Protein AF-A0A1Y3E8B6-F1 (afdb_monomer)

Mean predicted aligned error: 5.03 Å

pLDDT: mean 88.91, std 12.08, range [38.81, 96.25]

InterPro domains:
  IPR057634 ZNF598/HEL2, PAH domain [PF23202] (27-91)

Foldseek 3Di:
DQDDQFFQDDDPCLVVLVVVLVVVVPVQDDPVLVVVLVVLVVCVVVVVDALLVSLVVVCVSNPPPSCLVRVLSVLLSPRGLVSSVRNVVNVVVVCVVVVHDPCVSCVQWDQQPRRRRIHGPVCNVVSVVVNVPPDDPD

Organism: NCBI:txid6335

Solvent-accessible surface area (backbone atoms only — not comparable to full-atom values): 8117 Å² total; per-residue (Å²): 128,87,83,57,90,58,62,63,83,78,58,94,59,46,65,58,53,52,51,51,53,49,52,55,51,59,75,73,42,54,74,69,55,46,54,51,50,53,52,52,51,49,36,41,76,72,63,77,42,56,53,62,59,52,52,51,51,48,38,64,74,54,31,66,72,55,29,70,72,44,46,63,58,52,42,36,68,46,85,38,28,71,57,29,51,47,41,50,51,46,50,54,52,49,36,58,74,72,70,49,62,62,71,72,76,43,67,60,45,40,69,39,90,86,56,51,35,45,32,40,43,93,48,40,68,63,57,55,45,64,74,63,71,78,85,86,86,129

Sequence (138 aa):
KKWKSGEFLKLSQYEEQSANLRGRLVASMSDNELASFENLLNNFQEGKMIAGDFFSEMMHQLGEGLFLSVFPEMISLMPNVDMQRKLLRCYITHCVNCGEDLQVRFQSVDLCHICSQVVMSVNYMQHVRLHCEEEEEL

Structure (mmCIF, N/CA/C/O backbone):
data_AF-A0A1Y3E8B6-F1
#
_entry.id   AF-A0A1Y3E8B6-F1
#
loop_
_atom_site.group_PDB
_atom_site.id
_atom_site.type_symbol
_atom_site.label_atom_id
_atom_site.label_alt_id
_atom_site.label_comp_id
_atom_site.label_asym_id
_atom_site.label_entity_id
_atom_site.label_seq_id
_atom_site.pdbx_PDB_ins_code
_atom_site.Cartn_x
_atom_site.Cartn_y
_atom_site.Cartn_z
_atom_site.occupancy
_atom_site.B_iso_or_equiv
_atom_site.auth_seq_id
_atom_site.auth_comp_id
_atom_site.auth_asym_id
_atom_site.auth_atom_id
_atom_site.pdbx_PDB_model_num
ATOM 1 N N . LYS A 1 1 ? 26.382 -6.069 2.670 1.00 45.91 1 LYS A N 1
ATOM 2 C CA . LYS A 1 1 ? 25.513 -7.066 3.359 1.00 45.91 1 LYS A CA 1
ATOM 3 C C . LYS A 1 1 ? 24.566 -7.600 2.295 1.00 45.91 1 LYS A C 1
ATOM 5 O O . LYS A 1 1 ? 23.722 -6.819 1.895 1.00 45.91 1 LYS A O 1
ATOM 10 N N . LYS A 1 2 ? 24.701 -8.868 1.875 1.00 51.62 2 LYS A N 1
ATOM 11 C CA . LYS A 1 2 ? 23.823 -9.489 0.865 1.00 51.62 2 LYS A CA 1
ATOM 12 C C . LYS A 1 2 ? 22.357 -9.237 1.206 1.00 51.62 2 LYS A C 1
ATOM 14 O O . LYS A 1 2 ? 21.912 -9.700 2.261 1.00 51.62 2 LYS A O 1
ATOM 19 N N . TRP A 1 3 ? 21.639 -8.511 0.351 1.00 52.47 3 TRP A N 1
ATOM 20 C CA . TRP A 1 3 ? 20.191 -8.360 0.482 1.00 52.47 3 TRP A CA 1
ATOM 21 C C . TRP A 1 3 ? 19.547 -9.753 0.428 1.00 52.47 3 TRP A C 1
ATOM 23 O O . TRP A 1 3 ? 19.849 -10.560 -0.458 1.00 52.47 3 TRP A O 1
ATOM 33 N N . LYS A 1 4 ? 18.713 -10.086 1.419 1.00 57.41 4 LYS A N 1
ATOM 34 C CA . LYS A 1 4 ? 18.028 -11.381 1.453 1.00 57.41 4 LYS A CA 1
ATOM 35 C C . LYS A 1 4 ? 16.677 -11.260 0.769 1.00 57.41 4 LYS A C 1
ATOM 37 O O . LYS A 1 4 ? 15.878 -10.393 1.108 1.00 57.41 4 LYS A O 1
ATOM 42 N N . SER A 1 5 ? 16.400 -12.203 -0.129 1.00 60.41 5 SER A N 1
ATOM 43 C CA . SER A 1 5 ? 15.085 -12.382 -0.748 1.00 60.41 5 SER A CA 1
ATOM 44 C C . SER A 1 5 ? 13.959 -12.297 0.288 1.00 60.41 5 SER A C 1
ATOM 46 O O . SER A 1 5 ? 13.861 -13.162 1.154 1.00 60.41 5 SER A O 1
ATOM 48 N N . GLY A 1 6 ? 13.113 -11.267 0.181 1.00 64.31 6 GLY A N 1
ATOM 49 C CA . GLY A 1 6 ? 11.956 -11.035 1.055 1.00 64.31 6 GLY A CA 1
ATOM 50 C C . GLY A 1 6 ? 12.137 -9.941 2.115 1.00 64.31 6 GLY A C 1
ATOM 51 O O . GLY A 1 6 ? 11.153 -9.561 2.749 1.00 64.31 6 GLY A O 1
ATOM 52 N N . GLU A 1 7 ? 13.343 -9.393 2.297 1.00 84.50 7 GLU A N 1
ATOM 53 C CA . GLU A 1 7 ? 13.553 -8.228 3.166 1.00 84.50 7 GLU A CA 1
ATOM 54 C C . GLU A 1 7 ? 13.041 -6.948 2.494 1.00 84.50 7 GLU A C 1
ATOM 56 O O . GLU A 1 7 ? 13.323 -6.680 1.325 1.00 84.50 7 GLU A O 1
ATOM 61 N N . PHE A 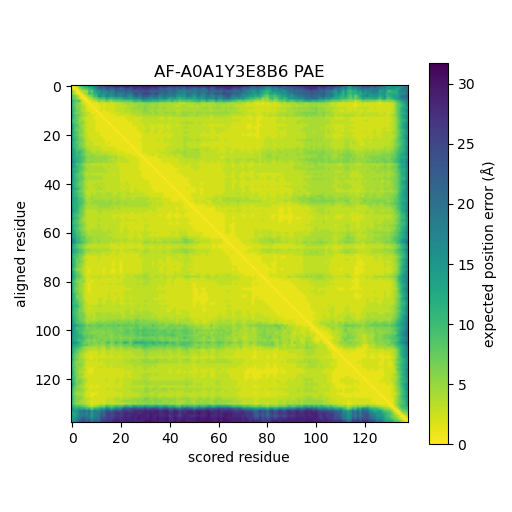1 8 ? 12.297 -6.132 3.243 1.00 91.00 8 PHE A N 1
ATOM 62 C CA . PHE A 1 8 ? 11.829 -4.838 2.757 1.00 91.00 8 PHE A CA 1
ATOM 63 C C . PHE A 1 8 ? 13.022 -3.912 2.482 1.00 91.00 8 PHE A C 1
ATOM 65 O O . PHE A 1 8 ? 13.766 -3.540 3.394 1.00 91.00 8 PHE A O 1
ATOM 72 N N . LEU A 1 9 ? 13.202 -3.537 1.217 1.00 92.50 9 LEU A N 1
ATOM 73 C CA . LEU A 1 9 ? 14.232 -2.613 0.771 1.00 92.50 9 LEU A CA 1
ATOM 74 C C . LEU A 1 9 ? 13.711 -1.183 0.919 1.00 92.50 9 LEU A C 1
ATOM 76 O O . LEU A 1 9 ? 12.825 -0.724 0.190 1.00 92.50 9 LEU A O 1
ATOM 80 N N . LYS A 1 10 ? 14.285 -0.487 1.898 1.00 92.31 10 LYS A N 1
ATOM 81 C CA . LYS A 1 10 ? 13.936 0.879 2.280 1.00 92.31 10 LYS A CA 1
ATOM 82 C C . LYS A 1 10 ? 14.731 1.899 1.461 1.00 92.31 10 LYS A C 1
ATOM 84 O O . LYS A 1 10 ? 15.957 1.906 1.510 1.00 92.31 10 LYS A O 1
ATOM 89 N N . LEU A 1 11 ? 14.028 2.776 0.742 1.00 92.06 11 LEU A N 1
ATOM 90 C CA . LEU A 1 11 ? 14.631 3.885 -0.010 1.00 92.06 11 LEU A CA 1
ATOM 91 C C . LEU A 1 11 ? 15.002 5.055 0.909 1.00 92.06 11 LEU A C 1
ATOM 93 O O . LEU A 1 11 ? 14.442 5.198 1.997 1.00 92.06 11 LEU A O 1
ATOM 97 N N . SER A 1 12 ? 15.889 5.937 0.443 1.00 91.88 12 SER A N 1
ATOM 98 C CA . SER A 1 12 ? 16.321 7.131 1.187 1.00 91.88 12 SER A CA 1
ATOM 99 C C . SER A 1 12 ? 15.160 8.046 1.592 1.00 91.88 12 SER A C 1
ATOM 101 O O . SER A 1 12 ? 15.157 8.577 2.696 1.00 91.88 12 SER A O 1
ATOM 103 N N . GLN A 1 13 ? 14.146 8.184 0.734 1.00 92.25 13 GLN A N 1
ATOM 104 C CA . GLN A 1 13 ? 12.964 9.022 0.967 1.00 92.25 13 GLN A CA 1
ATOM 105 C C . GLN A 1 13 ? 11.862 8.351 1.805 1.00 92.25 13 GLN A C 1
ATOM 107 O O . GLN A 1 13 ? 10.814 8.951 2.022 1.00 92.25 13 GLN A O 1
ATOM 112 N N . TYR A 1 14 ? 12.059 7.114 2.278 1.00 94.25 14 TYR A N 1
ATOM 113 C CA . TYR A 1 14 ? 11.009 6.352 2.966 1.00 94.25 14 TYR A CA 1
ATOM 114 C C . TYR A 1 14 ? 10.398 7.098 4.160 1.00 94.25 14 TYR A C 1
ATOM 116 O O . TYR A 1 14 ? 9.181 7.091 4.329 1.00 94.25 14 TYR A O 1
ATOM 124 N N . GLU A 1 15 ? 11.233 7.727 4.994 1.00 95.50 15 GLU A N 1
ATOM 125 C CA . GLU A 1 15 ? 10.759 8.418 6.202 1.00 95.50 15 GLU A CA 1
ATOM 126 C C . GLU A 1 15 ? 9.913 9.641 5.853 1.00 95.50 15 GLU A C 1
ATOM 128 O O . GLU A 1 15 ? 8.855 9.858 6.437 1.00 95.50 15 GLU A O 1
ATOM 133 N N . GLU A 1 16 ? 10.342 10.404 4.848 1.00 96.00 16 GLU A N 1
ATOM 134 C CA . GLU A 1 16 ? 9.606 11.563 4.352 1.00 96.00 16 GLU A CA 1
ATOM 135 C C . GLU A 1 16 ? 8.258 11.148 3.749 1.00 96.00 16 GLU A C 1
ATOM 137 O O . GLU A 1 16 ? 7.224 11.721 4.089 1.00 96.00 16 GLU A O 1
ATOM 142 N N . GLN A 1 17 ? 8.237 10.107 2.909 1.00 94.75 17 GLN A N 1
ATOM 143 C CA . GLN A 1 17 ? 7.003 9.585 2.313 1.00 94.75 17 GLN A CA 1
ATOM 144 C C . GLN A 1 17 ? 6.040 9.051 3.382 1.00 94.75 17 GLN A C 1
ATOM 146 O O . GLN A 1 17 ? 4.850 9.364 3.363 1.00 94.75 17 GLN A O 1
ATOM 151 N N . SER A 1 18 ? 6.561 8.329 4.375 1.00 94.81 18 SER A N 1
ATOM 152 C CA . SER A 1 18 ? 5.768 7.829 5.504 1.00 94.81 18 SER A CA 1
ATOM 153 C C . SER A 1 18 ? 5.169 8.968 6.332 1.00 94.81 18 SER A C 1
ATOM 155 O O . SER A 1 18 ? 3.985 8.927 6.677 1.00 94.81 18 SER A O 1
ATOM 157 N N . ALA A 1 19 ? 5.949 10.015 6.611 1.00 95.69 19 ALA A N 1
ATOM 158 C CA . ALA A 1 19 ? 5.476 11.195 7.329 1.00 95.69 19 ALA A CA 1
ATOM 159 C C . ALA A 1 19 ? 4.406 11.964 6.536 1.00 95.69 19 ALA A C 1
ATOM 161 O O . ALA A 1 19 ? 3.387 12.359 7.107 1.00 95.69 19 ALA A O 1
ATOM 162 N N . ASN A 1 20 ? 4.591 12.123 5.223 1.00 95.75 20 ASN A N 1
ATOM 163 C CA . ASN A 1 20 ? 3.634 12.794 4.343 1.00 95.75 20 ASN A CA 1
ATOM 164 C C . ASN A 1 20 ? 2.310 12.026 4.247 1.00 95.75 20 ASN A C 1
ATOM 166 O O . ASN A 1 20 ? 1.238 12.624 4.379 1.00 95.75 20 ASN A O 1
ATOM 170 N N . LEU A 1 21 ? 2.368 10.701 4.077 1.00 94.56 21 LEU A N 1
ATOM 171 C CA . LEU A 1 21 ? 1.186 9.842 4.095 1.00 94.56 21 LEU A CA 1
ATOM 172 C C . LEU A 1 21 ? 0.434 9.978 5.423 1.00 94.56 21 LEU A C 1
ATOM 174 O O . LEU A 1 21 ? -0.775 10.221 5.415 1.00 94.56 21 LEU A O 1
ATOM 178 N N . ARG A 1 22 ? 1.147 9.899 6.555 1.00 93.81 22 ARG A N 1
ATOM 179 C CA . ARG A 1 22 ? 0.557 10.098 7.885 1.00 93.81 22 ARG A CA 1
ATOM 180 C C . ARG A 1 22 ? -0.094 11.474 8.011 1.00 93.81 22 ARG A C 1
ATOM 182 O O . ARG A 1 22 ? -1.208 11.565 8.513 1.00 93.81 22 ARG A O 1
ATOM 189 N N . GLY A 1 23 ? 0.557 12.528 7.519 1.00 94.69 23 GLY A N 1
ATOM 190 C CA . GLY A 1 23 ? 0.010 13.885 7.514 1.00 94.69 23 GLY A CA 1
ATOM 191 C C . GLY A 1 23 ? -1.321 13.987 6.764 1.00 94.69 23 GLY A C 1
ATOM 192 O O . GLY A 1 23 ? -2.262 14.591 7.275 1.00 94.69 23 GLY A O 1
ATOM 193 N N . ARG A 1 24 ? -1.442 13.344 5.594 1.00 93.94 24 ARG A N 1
ATOM 194 C CA . ARG A 1 24 ? -2.704 13.317 4.831 1.00 93.94 24 ARG A CA 1
ATOM 195 C C . ARG A 1 24 ? -3.802 12.513 5.526 1.00 93.94 24 ARG A C 1
ATOM 197 O O . ARG A 1 24 ? -4.952 12.940 5.492 1.00 93.94 24 ARG A O 1
ATOM 204 N N . LEU A 1 25 ? -3.461 11.392 6.166 1.00 93.06 25 LEU A N 1
ATOM 205 C CA . LEU A 1 25 ? -4.422 10.598 6.942 1.00 93.06 25 LEU A CA 1
ATOM 206 C C . LEU A 1 25 ? -4.952 11.393 8.142 1.00 93.06 25 LEU A C 1
ATOM 208 O O . LEU A 1 25 ? -6.161 11.519 8.298 1.00 93.06 25 LEU A O 1
ATOM 212 N N . VAL A 1 26 ? -4.062 12.022 8.918 1.00 94.19 26 VAL A N 1
ATOM 213 C CA . VAL A 1 26 ? -4.428 12.889 10.055 1.00 94.19 26 VAL A CA 1
ATOM 214 C C . VAL A 1 26 ? -5.305 14.063 9.610 1.00 94.19 26 VAL A C 1
ATOM 216 O O . VAL A 1 26 ? -6.249 14.419 10.300 1.00 94.19 26 VAL A O 1
ATOM 219 N N . ALA A 1 27 ? -5.025 14.663 8.451 1.00 93.94 27 ALA A N 1
ATOM 220 C CA . ALA A 1 27 ? -5.832 15.766 7.930 1.00 93.94 27 ALA A CA 1
ATOM 221 C C . ALA A 1 27 ? -7.231 15.336 7.443 1.00 93.94 27 ALA A C 1
ATOM 223 O O . ALA A 1 27 ? -8.100 16.191 7.285 1.00 93.94 27 ALA A O 1
ATOM 224 N N . SER A 1 28 ? -7.438 14.042 7.178 1.00 92.69 28 SER A N 1
ATOM 225 C CA . SER A 1 28 ? -8.666 13.514 6.564 1.00 92.69 28 SER A CA 1
ATOM 226 C C . SER A 1 28 ? -9.564 12.750 7.540 1.00 92.69 28 SER A C 1
ATOM 228 O O . SER A 1 28 ? -10.680 12.399 7.170 1.00 92.69 28 SER A O 1
ATOM 230 N N . MET A 1 29 ? -9.089 12.470 8.756 1.00 92.38 29 MET A N 1
ATOM 231 C CA . MET A 1 29 ? -9.755 11.610 9.738 1.00 92.38 29 MET A CA 1
ATOM 232 C C . MET A 1 29 ? -9.833 12.313 11.095 1.00 92.38 29 MET A C 1
ATOM 234 O O . MET A 1 29 ? -8.932 13.062 11.469 1.00 92.38 29 MET A O 1
ATOM 238 N N . SER A 1 30 ? -10.889 12.052 11.861 1.00 93.69 30 SER A N 1
ATOM 239 C CA . SER A 1 30 ? -10.957 12.433 13.277 1.00 93.69 30 SER A CA 1
ATOM 240 C C . SER A 1 30 ? -9.998 11.597 14.133 1.00 93.69 30 SER A C 1
ATOM 242 O O . SER A 1 30 ? -9.608 10.495 13.748 1.00 93.69 30 SER A O 1
ATOM 244 N N . ASP A 1 31 ? -9.676 12.068 15.341 1.00 93.25 31 ASP A N 1
ATOM 245 C CA . ASP A 1 31 ? -8.794 11.343 16.272 1.00 93.25 31 ASP A CA 1
ATOM 246 C C . ASP A 1 31 ? -9.293 9.918 16.579 1.00 93.25 31 ASP A C 1
ATOM 248 O O . ASP A 1 31 ? -8.501 8.980 16.672 1.00 93.25 31 ASP A O 1
ATOM 252 N N . ASN A 1 32 ? -10.615 9.733 16.689 1.00 94.19 32 ASN A N 1
ATOM 253 C CA . ASN A 1 32 ? -11.221 8.421 16.933 1.00 94.19 32 ASN A CA 1
ATOM 254 C C . ASN A 1 32 ? -11.073 7.487 15.725 1.00 94.19 32 ASN A C 1
ATOM 256 O O . ASN A 1 32 ? -10.767 6.305 15.887 1.00 94.19 32 ASN A O 1
ATOM 260 N N . GLU A 1 33 ? -11.282 8.009 14.514 1.00 93.25 33 GLU A N 1
ATOM 261 C CA . GLU A 1 33 ? -11.085 7.244 13.282 1.00 93.25 33 GLU A CA 1
ATOM 262 C C . GLU A 1 33 ? -9.608 6.890 13.107 1.00 93.25 33 GLU A C 1
ATOM 264 O O . GLU A 1 33 ? -9.289 5.750 12.785 1.00 93.25 33 GLU A O 1
ATOM 269 N N . LEU A 1 34 ? -8.694 7.820 13.383 1.00 93.12 34 LEU A N 1
ATOM 270 C CA . LEU A 1 34 ? -7.261 7.563 13.300 1.00 93.12 34 LEU A CA 1
ATOM 271 C C . LEU A 1 34 ? -6.827 6.468 14.284 1.00 93.12 34 LEU A C 1
ATOM 273 O O . LEU A 1 34 ? -6.163 5.518 13.877 1.00 93.12 34 LEU A O 1
ATOM 277 N N . ALA A 1 35 ? -7.259 6.539 15.546 1.00 94.19 35 ALA A N 1
ATOM 278 C CA . ALA A 1 35 ? -6.958 5.511 16.543 1.00 94.19 35 ALA A CA 1
ATOM 279 C C . ALA A 1 35 ? -7.517 4.133 16.143 1.00 94.19 35 ALA A C 1
ATOM 281 O O . ALA A 1 35 ? -6.861 3.104 16.318 1.00 94.19 35 ALA A O 1
ATOM 282 N N . SER A 1 36 ? -8.723 4.099 15.569 1.00 94.38 36 SER A N 1
ATOM 283 C CA . SER A 1 36 ? -9.307 2.868 15.030 1.00 94.38 36 SER A CA 1
ATOM 284 C C . SER A 1 36 ? -8.488 2.318 13.854 1.00 94.38 36 SER A C 1
ATOM 286 O O . SER A 1 36 ? -8.232 1.117 13.793 1.00 94.38 36 SER A O 1
ATOM 288 N N . PHE A 1 37 ? -8.006 3.189 12.962 1.00 93.00 37 PHE A N 1
ATOM 289 C CA . PHE A 1 37 ? -7.175 2.798 11.820 1.00 93.00 37 PHE A CA 1
ATOM 290 C C . PHE A 1 37 ? -5.804 2.265 12.258 1.00 93.00 37 PHE A C 1
ATOM 292 O O . PHE A 1 37 ? -5.341 1.245 11.749 1.00 93.00 37 PHE A O 1
ATOM 299 N N . GLU A 1 38 ? -5.169 2.901 13.243 1.00 92.50 38 GLU A N 1
ATOM 300 C CA . GLU A 1 38 ? -3.911 2.422 13.825 1.00 92.50 38 GLU A CA 1
ATOM 301 C C . GLU A 1 38 ? -4.088 1.037 14.468 1.00 92.50 38 GLU A C 1
ATOM 303 O O . GLU A 1 38 ? -3.275 0.141 14.242 1.00 92.50 38 GLU A O 1
ATOM 308 N N . ASN A 1 39 ? -5.187 0.811 15.196 1.00 94.81 39 ASN A N 1
ATOM 309 C CA . ASN A 1 39 ? -5.513 -0.508 15.747 1.00 94.81 39 ASN A CA 1
ATOM 310 C C . ASN A 1 39 ? -5.735 -1.563 14.655 1.00 94.81 39 ASN A C 1
ATOM 312 O O . ASN A 1 39 ? -5.260 -2.694 14.781 1.00 94.81 39 ASN A O 1
ATOM 316 N N . LEU A 1 40 ? -6.432 -1.197 13.578 1.00 94.56 40 LEU A N 1
ATOM 317 C CA . LEU A 1 40 ? -6.656 -2.059 12.422 1.00 94.56 40 LEU A CA 1
ATOM 318 C C . LEU A 1 40 ? -5.325 -2.467 11.766 1.00 94.56 40 LEU A C 1
ATOM 320 O O . LEU A 1 40 ? -5.085 -3.654 11.528 1.00 94.56 40 LEU A O 1
ATOM 324 N N . LEU A 1 41 ? -4.438 -1.495 11.532 1.00 92.38 41 LEU A N 1
ATOM 325 C CA . LEU A 1 41 ? -3.106 -1.719 10.972 1.00 92.38 41 LEU A CA 1
ATOM 326 C C . LEU A 1 41 ? -2.253 -2.610 11.878 1.00 92.38 41 LEU A C 1
ATOM 328 O O . LEU A 1 41 ? -1.648 -3.564 11.387 1.00 92.38 41 LEU A O 1
ATOM 332 N N . ASN A 1 42 ? -2.254 -2.355 13.188 1.00 93.19 42 ASN A N 1
ATOM 333 C CA . ASN A 1 42 ? -1.515 -3.158 14.161 1.00 93.19 42 ASN A CA 1
ATOM 334 C C . ASN A 1 42 ? -2.004 -4.612 14.175 1.00 93.19 42 ASN A C 1
ATOM 336 O O . ASN A 1 42 ? -1.195 -5.531 14.085 1.00 93.19 42 ASN A O 1
ATOM 340 N N . ASN A 1 43 ? -3.321 -4.845 14.190 1.00 94.88 43 ASN A N 1
ATOM 341 C CA . ASN A 1 43 ? -3.880 -6.200 14.141 1.00 94.88 43 ASN A CA 1
ATOM 342 C C . ASN A 1 43 ? -3.459 -6.956 12.872 1.00 94.88 43 ASN A C 1
ATOM 344 O O . ASN A 1 43 ? -3.164 -8.153 12.928 1.00 94.88 43 ASN A O 1
ATOM 348 N N . PHE A 1 44 ? -3.406 -6.271 11.729 1.00 94.12 44 PHE A N 1
ATOM 349 C CA . PHE A 1 44 ? -2.932 -6.872 10.487 1.00 94.12 44 PHE A CA 1
ATOM 350 C C . PHE A 1 44 ? -1.425 -7.163 10.519 1.00 94.12 44 PHE A C 1
ATOM 352 O O . PHE A 1 44 ? -1.011 -8.275 10.184 1.00 94.12 44 PHE A O 1
ATOM 359 N N . GLN A 1 45 ? -0.606 -6.214 10.983 1.00 90.56 45 GLN A N 1
ATOM 360 C CA . GLN A 1 45 ? 0.851 -6.367 11.089 1.00 90.56 45 GLN A CA 1
ATOM 361 C C . GLN A 1 45 ? 1.276 -7.437 12.107 1.00 90.56 45 GLN A C 1
ATOM 363 O O . GLN A 1 45 ? 2.282 -8.117 11.912 1.00 90.56 45 GLN A O 1
ATOM 368 N N . GLU A 1 46 ? 0.484 -7.646 13.155 1.00 93.12 46 GLU A N 1
ATOM 369 C CA . GLU A 1 46 ? 0.678 -8.719 14.136 1.00 93.12 46 GLU A CA 1
ATOM 370 C C . GLU A 1 46 ? 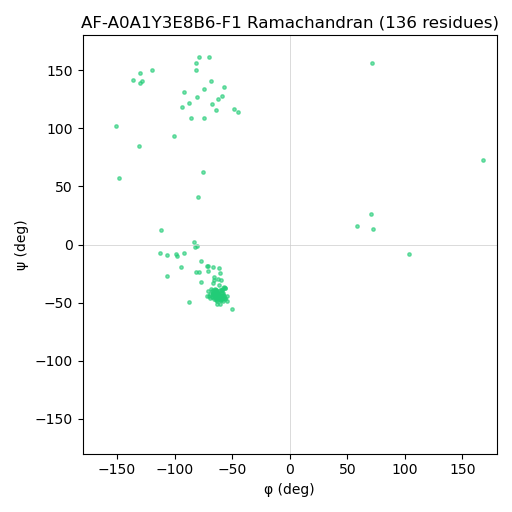0.140 -10.079 13.654 1.00 93.12 46 GLU A C 1
ATOM 372 O O . GLU A 1 46 ? 0.249 -11.079 14.363 1.00 93.12 46 GLU A O 1
ATOM 377 N N . GLY A 1 47 ? -0.452 -10.143 12.455 1.00 91.44 47 GLY A N 1
ATOM 378 C CA . GLY A 1 47 ? -1.012 -11.369 11.883 1.00 91.44 47 GLY A CA 1
ATOM 379 C C . GLY A 1 47 ? -2.310 -11.841 12.545 1.00 91.44 47 GLY A C 1
ATOM 380 O O . GLY A 1 47 ? -2.737 -12.969 12.303 1.00 91.44 47 GLY A O 1
ATOM 381 N N . LYS A 1 48 ? -2.951 -10.993 13.360 1.00 94.44 48 LYS A N 1
ATOM 382 C CA . LYS A 1 48 ? -4.250 -11.260 14.005 1.00 94.44 48 LYS A CA 1
ATOM 383 C C . LYS A 1 48 ? -5.430 -11.096 13.047 1.00 94.44 48 LYS A C 1
ATOM 385 O O . LYS A 1 48 ? -6.535 -11.524 13.365 1.00 94.44 48 LYS A O 1
ATOM 390 N N . MET A 1 49 ? -5.199 -10.482 11.888 1.00 94.56 49 MET A N 1
ATOM 391 C CA . MET A 1 49 ? -6.201 -10.231 10.857 1.00 94.56 49 MET A CA 1
ATOM 392 C C . MET A 1 49 ? -5.705 -10.725 9.497 1.00 94.56 49 MET A C 1
ATOM 394 O O . MET A 1 49 ? -4.529 -10.575 9.158 1.00 94.56 49 MET A O 1
ATOM 398 N N . ILE A 1 50 ? -6.597 -11.314 8.700 1.00 94.81 50 ILE A N 1
ATOM 399 C CA . ILE A 1 50 ? -6.272 -11.711 7.326 1.00 94.81 50 ILE A CA 1
ATOM 400 C C . ILE A 1 50 ? -6.380 -10.515 6.373 1.00 94.81 50 ILE A C 1
ATOM 402 O O . ILE A 1 50 ? -7.103 -9.555 6.621 1.00 94.81 50 ILE A O 1
ATOM 406 N N . ALA A 1 51 ? -5.672 -10.588 5.244 1.00 95.12 51 ALA A N 1
ATOM 407 C CA . ALA A 1 51 ? -5.566 -9.471 4.303 1.00 95.12 51 ALA A CA 1
ATOM 408 C C . ALA A 1 51 ? -6.907 -9.035 3.691 1.00 95.12 51 ALA A C 1
ATOM 410 O O . ALA A 1 51 ? -7.095 -7.847 3.461 1.00 95.12 51 ALA A O 1
ATOM 411 N N . GLY A 1 52 ? -7.827 -9.974 3.439 1.00 95.50 52 GLY A N 1
ATOM 412 C CA . GLY A 1 52 ? -9.149 -9.662 2.885 1.00 95.50 52 GLY A CA 1
ATOM 413 C C . GLY A 1 52 ? -10.012 -8.844 3.845 1.00 95.50 52 GLY A C 1
ATOM 414 O O . GLY A 1 52 ? -10.599 -7.841 3.437 1.00 95.50 52 GLY A O 1
ATOM 415 N N . ASP A 1 53 ? -10.022 -9.228 5.122 1.00 96.25 53 ASP A N 1
ATOM 416 C CA . ASP A 1 53 ? -10.755 -8.507 6.163 1.00 96.25 53 ASP A CA 1
ATOM 417 C C . ASP A 1 53 ? -10.140 -7.120 6.369 1.00 96.25 53 ASP A C 1
ATOM 419 O O . ASP A 1 53 ? -10.856 -6.124 6.357 1.00 96.25 53 ASP A O 1
ATOM 423 N N . PHE A 1 54 ? -8.807 -7.038 6.482 1.00 95.81 54 PHE A N 1
ATOM 424 C CA . PHE A 1 54 ? -8.105 -5.760 6.633 1.00 95.81 54 PHE A CA 1
ATOM 425 C C . PHE A 1 54 ? -8.374 -4.818 5.454 1.00 95.81 54 PHE A C 1
ATOM 427 O O . PHE A 1 54 ? -8.657 -3.641 5.654 1.00 95.81 54 PHE A O 1
ATOM 434 N N . PHE A 1 55 ? -8.314 -5.334 4.223 1.00 95.38 55 PHE A N 1
ATOM 435 C CA . PHE A 1 55 ? -8.609 -4.565 3.016 1.00 95.38 55 PHE A CA 1
ATOM 436 C C . PHE A 1 55 ? -10.032 -3.996 3.041 1.00 95.38 55 PHE A C 1
ATOM 438 O O . PHE A 1 55 ? -10.223 -2.814 2.761 1.00 95.38 55 PHE A O 1
ATOM 445 N N . SER A 1 56 ? -11.013 -4.829 3.396 1.00 94.69 56 SER A N 1
ATOM 446 C CA . SER A 1 56 ? -12.427 -4.440 3.413 1.00 94.69 56 SER A CA 1
ATOM 447 C C . SER A 1 56 ? -12.712 -3.400 4.496 1.00 94.69 56 SER A C 1
ATOM 449 O O . SER A 1 56 ? -13.354 -2.391 4.215 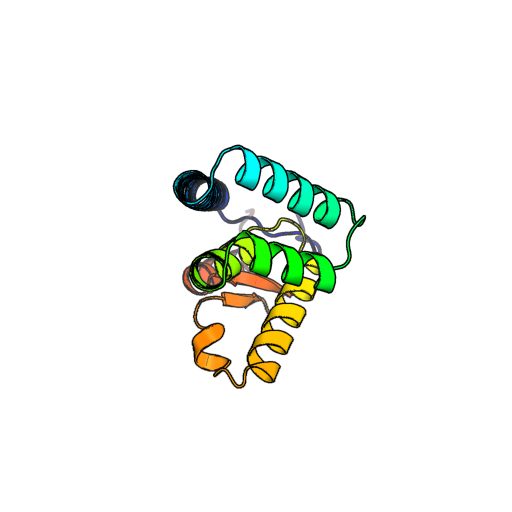1.00 94.69 56 SER A O 1
ATOM 451 N N . GLU A 1 57 ? -12.183 -3.603 5.706 1.00 95.38 57 GLU A N 1
ATOM 452 C CA . GLU A 1 57 ? -12.362 -2.678 6.829 1.00 95.38 57 GLU A CA 1
ATOM 453 C C . GLU A 1 57 ? -11.682 -1.331 6.561 1.00 95.38 57 GLU A C 1
ATOM 455 O O . GLU A 1 57 ? -12.271 -0.276 6.767 1.00 95.38 57 GLU A O 1
ATOM 460 N N . MET A 1 58 ? -10.470 -1.348 6.003 1.00 94.06 58 MET A N 1
ATOM 461 C CA . MET A 1 58 ? -9.760 -0.128 5.625 1.00 94.06 58 MET A CA 1
ATOM 462 C C . MET A 1 58 ? -10.504 0.657 4.539 1.00 94.06 58 MET A C 1
ATOM 464 O O . MET A 1 58 ? -10.603 1.880 4.624 1.00 94.06 58 MET A O 1
ATOM 468 N N . MET A 1 59 ? -11.020 -0.022 3.512 1.00 93.56 59 MET A N 1
ATOM 469 C CA . MET A 1 59 ? -11.814 0.623 2.465 1.00 93.56 59 MET A CA 1
ATOM 470 C C . MET A 1 59 ? -13.109 1.215 3.029 1.00 93.56 59 MET A C 1
ATOM 472 O O . MET A 1 59 ? -13.490 2.320 2.644 1.00 93.56 59 MET A O 1
ATOM 476 N N . HIS A 1 60 ? -13.758 0.513 3.961 1.00 93.81 60 HIS A N 1
ATOM 477 C CA . HIS A 1 60 ? -14.941 1.011 4.654 1.00 93.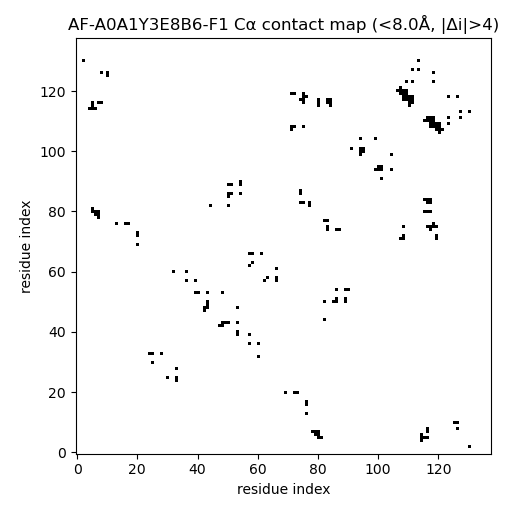81 60 HIS A CA 1
ATOM 478 C C . HIS A 1 60 ? -14.628 2.260 5.488 1.00 93.81 60 HIS A C 1
ATOM 480 O O . HIS A 1 60 ? -15.321 3.267 5.366 1.00 93.81 60 HIS A O 1
ATOM 486 N N . GLN A 1 61 ? -13.560 2.210 6.285 1.00 93.12 61 GLN A N 1
ATOM 487 C CA . GLN A 1 61 ? -13.187 3.262 7.223 1.00 93.12 61 GLN A CA 1
ATOM 488 C C . GLN A 1 61 ? -12.666 4.531 6.537 1.00 93.12 61 GLN A C 1
ATOM 490 O O . GLN A 1 61 ? -12.976 5.635 6.975 1.00 93.12 61 GLN A O 1
ATOM 495 N N . LEU A 1 62 ? -11.871 4.394 5.472 1.00 91.56 62 LEU A N 1
ATOM 496 C CA . LEU A 1 62 ? -11.354 5.541 4.716 1.00 91.56 62 LEU A CA 1
ATOM 497 C C . LEU A 1 62 ? -12.385 6.088 3.717 1.00 91.56 62 LEU A C 1
ATOM 499 O O . LEU A 1 62 ? -12.303 7.246 3.312 1.00 91.56 62 LEU A O 1
ATOM 503 N N . GLY A 1 63 ? -13.337 5.256 3.293 1.00 92.06 63 GLY A N 1
ATOM 504 C CA . GLY A 1 63 ? -14.184 5.532 2.141 1.00 92.06 63 GLY A CA 1
ATOM 505 C C . GLY A 1 63 ? -13.416 5.427 0.819 1.00 92.06 63 GLY A C 1
ATOM 506 O O . GLY A 1 63 ? -12.197 5.592 0.750 1.00 92.06 63 GLY A O 1
ATOM 507 N N . GLU A 1 64 ? -14.144 5.166 -0.266 1.00 88.31 64 GLU A N 1
ATOM 508 C CA . GLU A 1 64 ? -13.569 4.828 -1.576 1.00 88.31 64 GLU A CA 1
ATOM 509 C C . GLU A 1 64 ? -12.590 5.890 -2.108 1.00 88.31 64 GLU A C 1
ATOM 511 O O . GLU A 1 64 ? -11.484 5.561 -2.535 1.00 88.31 64 GLU A O 1
ATOM 516 N N . GLY A 1 65 ? -12.955 7.174 -2.044 1.00 87.88 65 GLY A N 1
ATOM 517 C CA . GLY A 1 65 ? -12.132 8.254 -2.596 1.00 87.88 65 GLY A CA 1
ATOM 518 C C . GLY A 1 65 ? -10.771 8.389 -1.906 1.00 87.88 65 GLY A C 1
ATOM 519 O O . GLY A 1 65 ? -9.733 8.396 -2.574 1.00 87.88 65 GLY A O 1
ATOM 520 N N . LEU A 1 66 ? -10.763 8.459 -0.570 1.00 90.38 66 LEU A N 1
ATOM 521 C CA . LEU A 1 66 ? -9.520 8.548 0.196 1.00 90.38 66 LEU A CA 1
ATOM 522 C C . LEU A 1 66 ? -8.721 7.254 0.054 1.00 90.38 66 LEU A C 1
ATOM 524 O O . LEU A 1 66 ? -7.530 7.325 -0.248 1.00 90.38 66 LEU A O 1
ATOM 528 N N . PHE A 1 67 ? -9.379 6.096 0.177 1.00 91.88 67 PHE A N 1
ATOM 529 C CA . PHE A 1 67 ? -8.770 4.781 0.002 1.00 91.88 67 PHE A CA 1
ATOM 530 C C . PHE A 1 67 ? -7.980 4.691 -1.306 1.00 91.88 67 PHE A C 1
ATOM 532 O O . PHE A 1 67 ? -6.779 4.433 -1.279 1.00 91.88 67 PHE A O 1
ATOM 539 N N . LEU A 1 68 ? -8.617 4.972 -2.444 1.00 85.81 68 LEU A N 1
ATOM 540 C CA . LEU A 1 68 ? -7.980 4.876 -3.760 1.00 85.81 68 LEU A CA 1
ATOM 541 C C . LEU A 1 68 ? -6.798 5.841 -3.912 1.00 85.81 68 LEU A C 1
ATOM 543 O O . LEU A 1 68 ? -5.851 5.541 -4.638 1.00 85.81 68 LEU A O 1
ATOM 547 N N . SER A 1 69 ? -6.835 6.984 -3.222 1.00 87.31 69 SER A N 1
ATOM 548 C CA . SER A 1 69 ? -5.754 7.971 -3.266 1.00 87.31 69 SER A CA 1
ATOM 549 C C . SER A 1 69 ? -4.534 7.588 -2.421 1.00 87.31 69 SER A C 1
ATOM 551 O O . SER A 1 69 ? -3.413 7.928 -2.795 1.00 87.31 69 SER A O 1
ATOM 553 N N . VAL A 1 70 ? -4.724 6.880 -1.300 1.00 91.69 70 VAL A N 1
ATOM 554 C CA . VAL A 1 70 ? -3.642 6.584 -0.340 1.00 91.69 70 VAL A CA 1
ATOM 555 C C . VAL A 1 70 ? -3.165 5.139 -0.379 1.00 91.69 70 VAL A C 1
ATOM 557 O O . VAL A 1 70 ? -2.009 4.877 -0.050 1.00 91.69 70 VAL A O 1
ATOM 560 N N . PHE A 1 71 ? -4.020 4.199 -0.782 1.00 92.50 71 PHE A N 1
ATOM 561 C CA . PHE A 1 71 ? -3.739 2.768 -0.710 1.00 92.50 71 PHE A CA 1
ATOM 562 C C . PHE A 1 71 ? -2.469 2.358 -1.474 1.00 92.50 71 PHE A C 1
ATOM 564 O O . PHE A 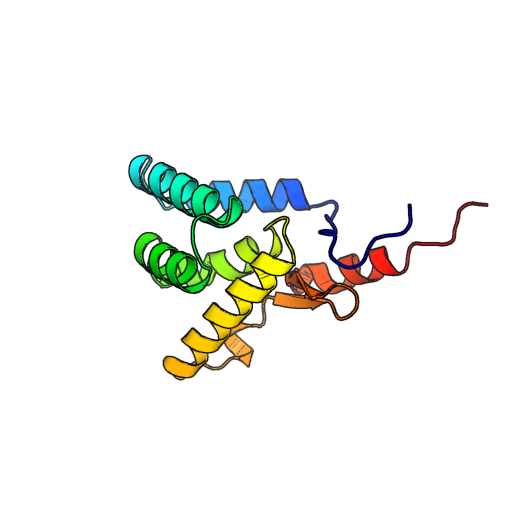1 71 ? -1.651 1.663 -0.870 1.00 92.50 71 PHE A O 1
ATOM 571 N N . PRO A 1 72 ? -2.219 2.802 -2.726 1.00 92.06 72 PRO A N 1
ATOM 572 C CA . PRO A 1 72 ? -1.004 2.421 -3.453 1.00 92.06 72 PRO A CA 1
ATOM 573 C C . PRO A 1 72 ? 0.287 2.828 -2.723 1.00 92.06 72 PRO A C 1
ATOM 575 O O . PRO A 1 72 ? 1.226 2.039 -2.601 1.00 92.06 72 PRO A O 1
ATOM 578 N N . GLU A 1 73 ? 0.313 4.037 -2.160 1.00 94.00 73 GLU A N 1
ATOM 579 C CA . GLU A 1 73 ? 1.459 4.520 -1.390 1.00 94.00 73 GLU A CA 1
ATOM 580 C C . GLU A 1 73 ? 1.587 3.778 -0.059 1.00 94.00 73 GLU A C 1
ATOM 582 O O . GLU A 1 73 ? 2.673 3.303 0.280 1.00 94.00 73 GLU A O 1
ATOM 587 N N . MET A 1 74 ? 0.474 3.586 0.650 1.00 93.94 74 MET A N 1
ATOM 588 C CA . MET A 1 74 ? 0.439 2.862 1.917 1.00 93.94 74 MET A CA 1
ATOM 589 C C . MET A 1 74 ? 0.960 1.427 1.776 1.00 93.94 74 MET A C 1
ATOM 591 O O . MET A 1 74 ? 1.784 1.000 2.586 1.00 93.94 74 MET A O 1
ATOM 595 N N . ILE A 1 75 ? 0.537 0.682 0.745 1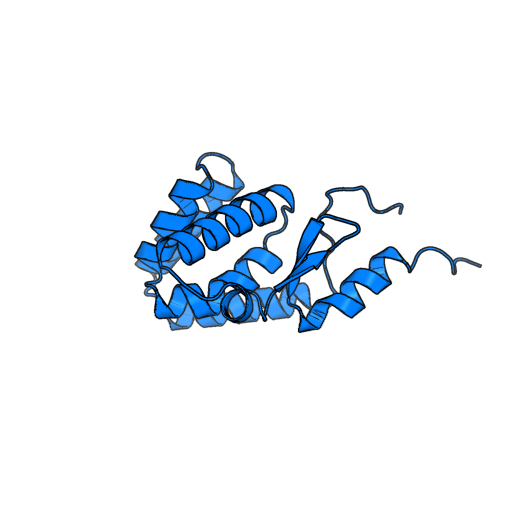.00 94.75 75 ILE A N 1
ATOM 596 C CA . ILE A 1 75 ? 1.065 -0.670 0.525 1.00 94.75 75 ILE A CA 1
ATOM 597 C C . ILE A 1 75 ? 2.559 -0.625 0.199 1.00 94.75 75 ILE A C 1
ATOM 599 O O . ILE A 1 75 ? 3.301 -1.450 0.715 1.00 94.75 75 ILE A O 1
ATOM 603 N N . SER A 1 76 ? 3.034 0.353 -0.579 1.00 94.81 76 SER A N 1
ATOM 604 C CA . SER A 1 76 ? 4.455 0.437 -0.948 1.00 94.81 76 SER A CA 1
ATOM 605 C C . SER A 1 76 ? 5.382 0.721 0.243 1.00 94.81 76 SER A C 1
ATOM 607 O O . SER A 1 76 ? 6.539 0.297 0.246 1.00 94.81 76 SER A O 1
ATOM 609 N N . LEU A 1 77 ? 4.865 1.403 1.271 1.00 94.69 77 LEU A N 1
ATOM 610 C CA . LEU A 1 77 ? 5.587 1.763 2.493 1.00 94.69 77 LEU A CA 1
ATOM 611 C C . LEU A 1 77 ? 5.439 0.721 3.609 1.00 94.69 77 LEU A C 1
ATOM 613 O O . LEU A 1 77 ? 6.111 0.814 4.630 1.00 94.69 77 LEU A O 1
ATOM 617 N N . MET A 1 78 ? 4.589 -0.293 3.442 1.00 92.94 78 MET A N 1
ATOM 618 C CA . MET A 1 78 ? 4.432 -1.340 4.448 1.00 92.94 78 MET A CA 1
ATOM 619 C C . MET A 1 78 ? 5.715 -2.186 4.548 1.00 92.94 78 MET A C 1
ATOM 621 O O . MET A 1 78 ? 6.071 -2.829 3.558 1.00 92.94 78 MET A O 1
ATOM 625 N N . PRO A 1 79 ? 6.381 -2.281 5.717 1.00 91.44 79 PRO A N 1
ATOM 626 C CA . PRO A 1 79 ? 7.691 -2.926 5.854 1.00 91.44 79 PRO A CA 1
ATOM 627 C C . PRO A 1 79 ? 7.610 -4.465 5.919 1.00 91.44 79 PRO A C 1
ATOM 629 O O . PRO A 1 79 ? 8.289 -5.111 6.714 1.00 91.44 79 PRO A O 1
ATOM 632 N N . ASN A 1 80 ? 6.747 -5.074 5.102 1.00 92.56 80 ASN A N 1
ATOM 633 C CA . ASN A 1 80 ? 6.558 -6.519 5.013 1.00 92.56 80 ASN A CA 1
ATOM 634 C C . ASN A 1 80 ? 6.095 -6.910 3.602 1.00 92.56 80 ASN A C 1
ATOM 636 O O . ASN A 1 80 ? 4.917 -6.782 3.267 1.00 92.56 80 ASN A O 1
ATOM 640 N N . VAL A 1 81 ? 7.018 -7.423 2.785 1.00 94.00 81 VAL A N 1
ATOM 641 C CA . VAL A 1 81 ? 6.776 -7.763 1.371 1.00 94.00 81 VAL A CA 1
ATOM 642 C C . VAL A 1 81 ? 5.643 -8.784 1.197 1.00 94.00 81 VAL A C 1
ATOM 644 O O . VAL A 1 81 ? 4.832 -8.667 0.277 1.00 94.00 81 VAL A O 1
ATOM 647 N N . ASP A 1 82 ? 5.518 -9.765 2.092 1.00 92.81 82 ASP A N 1
ATOM 648 C CA . ASP A 1 82 ? 4.444 -10.758 2.006 1.00 92.81 82 ASP A CA 1
ATOM 649 C C . ASP A 1 82 ? 3.064 -10.139 2.243 1.00 92.81 82 ASP A C 1
ATOM 651 O O . ASP A 1 82 ? 2.098 -10.485 1.556 1.00 92.81 82 ASP A O 1
ATOM 655 N N . MET A 1 83 ? 2.958 -9.201 3.185 1.00 94.31 83 MET A N 1
ATOM 656 C CA . MET A 1 83 ? 1.723 -8.456 3.427 1.00 94.31 83 MET A CA 1
ATOM 657 C C . MET A 1 83 ? 1.374 -7.551 2.250 1.00 94.31 83 MET A C 1
ATOM 659 O O . MET A 1 83 ? 0.225 -7.571 1.808 1.00 94.31 83 MET A O 1
ATOM 663 N N . GLN A 1 84 ? 2.357 -6.852 1.673 1.00 95.25 84 GLN A N 1
ATOM 664 C CA . GLN A 1 84 ? 2.152 -6.047 0.465 1.00 95.25 84 GLN A CA 1
ATOM 665 C C . GLN A 1 84 ? 1.536 -6.877 -0.663 1.00 95.25 84 GLN A C 1
ATOM 667 O O . GLN A 1 84 ? 0.526 -6.492 -1.248 1.00 95.25 84 GLN A O 1
ATOM 672 N N . ARG A 1 85 ? 2.100 -8.061 -0.934 1.00 94.00 85 ARG A N 1
ATOM 673 C CA . ARG A 1 85 ? 1.613 -8.963 -1.987 1.00 94.00 85 ARG A CA 1
ATOM 674 C C . ARG A 1 85 ? 0.202 -9.469 -1.709 1.00 94.00 85 ARG A C 1
ATOM 676 O O . ARG A 1 85 ? -0.592 -9.593 -2.641 1.00 94.00 85 ARG A O 1
ATOM 683 N N . LYS A 1 86 ? -0.121 -9.777 -0.449 1.00 94.75 86 LYS A N 1
ATOM 684 C CA . LYS A 1 86 ? -1.476 -10.188 -0.055 1.00 94.75 86 LYS A CA 1
ATOM 685 C C . LYS A 1 86 ? -2.483 -9.060 -0.291 1.00 94.75 86 LYS A C 1
ATOM 687 O O . LYS A 1 86 ? -3.518 -9.314 -0.899 1.00 94.75 86 LYS A O 1
ATOM 692 N N . LEU A 1 87 ? -2.158 -7.829 0.106 1.00 95.56 87 LEU A N 1
ATOM 693 C CA . LEU A 1 87 ? -3.030 -6.668 -0.098 1.00 95.56 87 LEU A CA 1
ATOM 694 C C . LEU A 1 87 ? -3.177 -6.287 -1.569 1.00 95.56 87 LEU A C 1
ATOM 696 O O . LEU A 1 87 ? -4.287 -6.006 -2.014 1.00 95.56 87 LEU A O 1
ATOM 700 N N . LEU A 1 88 ? -2.092 -6.354 -2.343 1.00 94.44 88 LEU A N 1
ATOM 701 C CA . LEU A 1 88 ? -2.134 -6.115 -3.782 1.00 94.44 88 LEU A CA 1
ATOM 702 C C . LEU A 1 88 ? -3.106 -7.083 -4.472 1.00 94.44 88 LEU A C 1
ATOM 704 O O . LEU A 1 88 ? -3.897 -6.668 -5.311 1.00 94.44 88 LEU A O 1
ATOM 708 N N . ARG A 1 89 ? -3.107 -8.366 -4.081 1.00 93.94 89 ARG A N 1
ATOM 709 C CA . ARG A 1 89 ? -4.064 -9.360 -4.603 1.00 93.94 89 ARG A CA 1
ATOM 710 C C . ARG A 1 89 ? -5.511 -9.026 -4.245 1.00 93.94 89 ARG A C 1
ATOM 712 O O . ARG A 1 89 ? -6.379 -9.175 -5.104 1.00 93.94 89 ARG A O 1
ATOM 719 N N . CYS A 1 90 ? -5.772 -8.581 -3.014 1.00 94.62 90 CYS A N 1
ATOM 720 C CA . CYS A 1 90 ? -7.104 -8.127 -2.604 1.00 94.62 90 CYS A CA 1
ATOM 721 C C . CYS A 1 90 ? -7.570 -6.945 -3.461 1.00 94.62 90 CYS A C 1
ATOM 723 O O . CYS A 1 90 ? -8.684 -6.976 -3.978 1.00 94.62 90 CYS A O 1
ATOM 725 N N . TYR A 1 91 ? -6.689 -5.971 -3.696 1.00 92.06 91 TYR A N 1
ATOM 726 C CA . TYR A 1 91 ? -6.990 -4.808 -4.527 1.00 92.06 91 TYR A CA 1
ATOM 727 C C . TYR A 1 91 ? -7.266 -5.178 -5.986 1.00 92.06 91 TYR A C 1
ATOM 729 O O . TYR A 1 91 ? -8.297 -4.787 -6.521 1.00 92.06 91 TYR A O 1
ATOM 737 N N . ILE A 1 92 ? -6.425 -6.019 -6.603 1.00 91.81 92 ILE A N 1
ATOM 738 C CA . ILE A 1 92 ? -6.657 -6.524 -7.970 1.00 91.81 92 ILE A CA 1
ATOM 739 C C . ILE A 1 92 ? -8.018 -7.224 -8.054 1.00 91.81 92 ILE A C 1
ATOM 741 O O . ILE A 1 92 ? -8.791 -6.964 -8.972 1.00 91.81 92 ILE A O 1
ATOM 745 N N . THR A 1 93 ? -8.323 -8.093 -7.087 1.00 93.06 93 THR A N 1
ATOM 746 C CA . THR A 1 93 ? -9.594 -8.835 -7.052 1.00 93.06 93 THR A CA 1
ATOM 747 C C . THR A 1 93 ? -10.786 -7.886 -6.943 1.00 93.06 93 THR A C 1
ATOM 749 O O . THR A 1 93 ? -11.775 -8.065 -7.649 1.00 93.06 93 THR A O 1
ATOM 752 N N . HIS A 1 94 ? -10.688 -6.859 -6.096 1.00 90.81 94 HIS A N 1
ATOM 753 C CA . HIS A 1 94 ? -11.719 -5.835 -5.963 1.00 90.81 94 HIS A CA 1
ATOM 754 C C . HIS A 1 94 ? -11.940 -5.079 -7.280 1.00 90.81 94 HIS A C 1
ATOM 756 O O . HIS A 1 94 ? -13.068 -5.033 -7.762 1.00 90.81 94 HIS A O 1
ATOM 762 N N . CYS A 1 95 ? -10.872 -4.573 -7.904 1.00 90.00 95 CYS A N 1
ATOM 763 C CA . CYS A 1 95 ? -10.953 -3.869 -9.184 1.00 90.00 95 CYS A CA 1
ATOM 764 C C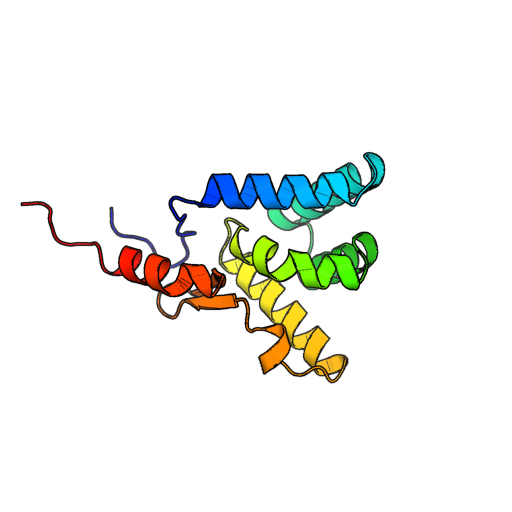 . CYS A 1 95 ? -11.596 -4.737 -10.278 1.00 90.00 95 CYS A C 1
ATOM 766 O O . CYS A 1 95 ? -12.484 -4.271 -10.986 1.00 90.00 95 CYS A O 1
ATOM 768 N N . VAL A 1 96 ? -11.210 -6.016 -10.381 1.00 91.56 96 VAL A N 1
ATOM 769 C CA . VAL A 1 96 ? -11.816 -6.962 -11.337 1.00 91.56 96 VAL A CA 1
ATOM 770 C C . VAL A 1 96 ? -13.314 -7.137 -11.073 1.00 91.56 96 VAL A C 1
ATOM 772 O O . VAL A 1 96 ? -14.106 -7.081 -12.011 1.00 91.56 96 VAL A O 1
ATOM 775 N N . ASN A 1 97 ? -13.716 -7.315 -9.813 1.00 91.00 97 ASN A N 1
ATOM 776 C CA . ASN A 1 97 ? -15.123 -7.501 -9.447 1.00 91.00 97 ASN A CA 1
ATOM 777 C C . ASN A 1 97 ? -15.974 -6.249 -9.710 1.00 91.00 97 ASN A C 1
ATOM 779 O O . ASN A 1 97 ? -17.142 -6.372 -10.073 1.00 91.00 97 ASN A O 1
ATOM 783 N N . CYS A 1 98 ? -15.389 -5.062 -9.558 1.00 88.38 98 CYS A N 1
ATOM 784 C CA . CYS A 1 98 ? -16.034 -3.785 -9.858 1.00 88.38 98 CYS A CA 1
ATOM 785 C C . CYS A 1 98 ? -15.978 -3.410 -11.353 1.00 88.38 98 CYS A C 1
ATOM 787 O O . CYS A 1 98 ? -16.540 -2.389 -11.742 1.00 88.38 98 CYS A O 1
ATOM 789 N N . GLY A 1 99 ? -15.332 -4.220 -12.203 1.00 88.94 99 GLY A N 1
ATOM 790 C CA . GLY A 1 99 ? -15.192 -3.949 -13.637 1.00 88.94 99 GLY A CA 1
ATOM 791 C C . GLY A 1 99 ? -14.254 -2.781 -13.957 1.00 88.94 99 GLY A C 1
ATOM 792 O O . GLY A 1 99 ? -14.422 -2.121 -14.981 1.00 88.94 99 GLY A O 1
ATOM 793 N N . GLU A 1 100 ? -13.291 -2.499 -13.080 1.00 88.06 100 GLU A N 1
ATOM 794 C CA . GLU A 1 100 ? -12.345 -1.400 -13.246 1.00 88.06 100 GLU A CA 1
ATOM 795 C C . GLU A 1 100 ? -11.187 -1.757 -14.182 1.00 88.06 100 GLU A C 1
ATOM 797 O O . GLU A 1 100 ? -10.730 -2.902 -14.248 1.00 88.06 100 GLU A O 1
ATOM 802 N N . ASP A 1 101 ? -10.651 -0.744 -14.864 1.00 87.69 101 ASP A N 1
ATOM 803 C CA . ASP A 1 101 ? -9.449 -0.900 -15.676 1.00 87.69 101 ASP A CA 1
ATOM 804 C C . ASP A 1 101 ? -8.201 -1.004 -14.785 1.00 87.69 101 ASP A C 1
ATOM 806 O O . ASP A 1 101 ? -7.733 -0.024 -14.192 1.00 87.69 101 ASP A O 1
ATOM 810 N N . LEU A 1 102 ? -7.632 -2.211 -14.720 1.00 83.62 102 LEU A N 1
ATOM 811 C CA . LEU A 1 102 ? -6.404 -2.485 -13.980 1.00 83.62 102 LEU A CA 1
ATOM 812 C C . LEU A 1 102 ? -5.218 -1.651 -14.486 1.00 83.62 102 LEU A C 1
ATOM 814 O O . LEU A 1 102 ? -4.350 -1.295 -13.695 1.00 83.62 102 LEU A O 1
ATOM 818 N N . GLN A 1 103 ? -5.156 -1.287 -15.768 1.00 83.56 103 GLN A N 1
ATOM 819 C CA . GLN A 1 103 ? -4.064 -0.431 -16.238 1.00 83.56 103 GLN A CA 1
ATOM 820 C C . GLN A 1 103 ? -4.138 0.951 -15.599 1.00 83.56 103 GLN A C 1
ATOM 822 O O . GLN A 1 103 ? -3.111 1.503 -15.223 1.00 83.56 103 GLN A O 1
ATOM 827 N N . VAL A 1 104 ? -5.341 1.496 -15.420 1.00 82.75 104 VAL A N 1
ATOM 828 C CA . VAL A 1 104 ? -5.537 2.795 -14.764 1.00 82.75 104 VAL A CA 1
ATOM 829 C C . VAL A 1 104 ? -5.270 2.689 -13.264 1.00 82.75 104 VAL A C 1
ATOM 831 O O . VAL A 1 104 ? -4.575 3.528 -12.694 1.00 82.75 104 VAL A O 1
ATOM 834 N N . ARG A 1 105 ? -5.783 1.641 -12.609 1.00 81.31 105 ARG A N 1
ATOM 835 C CA . ARG A 1 105 ? -5.694 1.485 -11.147 1.00 81.31 105 ARG A CA 1
ATOM 836 C C . ARG A 1 105 ? -4.295 1.160 -10.625 1.00 81.31 105 ARG A C 1
ATOM 838 O O . ARG A 1 105 ? -4.020 1.445 -9.461 1.00 81.31 105 ARG A O 1
ATOM 845 N N . PHE A 1 106 ? -3.428 0.600 -11.467 1.00 81.69 106 PHE A N 1
ATOM 846 C CA . PHE A 1 106 ? -2.074 0.178 -11.097 1.00 81.69 106 PHE A CA 1
ATOM 847 C C . PHE A 1 106 ? -0.971 1.021 -11.757 1.00 81.69 106 PHE A C 1
ATOM 849 O O . PHE A 1 106 ? 0.196 0.676 -11.660 1.00 81.69 106 PHE A O 1
ATOM 856 N N . GLN A 1 107 ? -1.304 2.166 -12.365 1.00 86.81 107 GLN A N 1
ATOM 857 C CA . GLN A 1 107 ? -0.319 3.096 -12.947 1.00 86.81 107 GLN A CA 1
ATOM 858 C C . GLN A 1 107 ? 0.674 3.692 -11.936 1.00 86.81 107 GLN A C 1
ATOM 860 O O . GLN A 1 107 ? 1.704 4.231 -12.334 1.00 86.81 107 GLN A O 1
ATOM 865 N N . SER A 1 108 ? 0.341 3.668 -10.644 1.00 89.00 108 SER A N 1
ATOM 866 C CA . SER A 1 108 ? 1.126 4.301 -9.583 1.00 89.00 108 SER A CA 1
ATOM 867 C C . SER A 1 108 ? 2.047 3.343 -8.829 1.00 89.00 108 SER A C 1
ATOM 869 O O . SER A 1 108 ? 2.878 3.817 -8.049 1.00 89.00 108 SER A O 1
ATOM 871 N N . VAL A 1 109 ? 1.915 2.029 -9.037 1.00 93.12 109 VAL A N 1
ATOM 872 C CA . VAL A 1 109 ? 2.701 1.005 -8.338 1.00 93.12 109 VAL A CA 1
ATOM 873 C C . VAL A 1 109 ? 3.200 -0.078 -9.282 1.00 93.12 109 VAL A C 1
ATOM 875 O O . VAL A 1 109 ? 2.475 -0.582 -10.130 1.00 93.12 109 VAL A O 1
ATOM 878 N N . ASP A 1 110 ? 4.425 -0.519 -9.035 1.00 93.38 110 ASP A N 1
ATOM 879 C CA . ASP A 1 110 ? 5.080 -1.618 -9.723 1.00 93.38 110 ASP A CA 1
ATOM 880 C C . ASP A 1 110 ? 5.442 -2.732 -8.740 1.00 93.38 110 ASP A C 1
ATOM 882 O O . ASP A 1 110 ? 5.754 -2.499 -7.568 1.00 93.38 110 ASP A O 1
ATOM 886 N N . LEU A 1 111 ? 5.453 -3.969 -9.238 1.00 93.38 111 LEU A N 1
ATOM 887 C CA . LEU A 1 111 ? 5.995 -5.111 -8.511 1.00 93.38 111 LEU A CA 1
ATOM 888 C C . LEU A 1 111 ? 7.462 -5.301 -8.909 1.00 93.38 111 LEU A C 1
ATOM 890 O O . LEU A 1 111 ? 7.775 -5.555 -10.075 1.00 93.38 111 LEU A O 1
ATOM 894 N N . CYS A 1 112 ? 8.380 -5.195 -7.950 1.00 93.94 112 CYS A N 1
ATOM 895 C CA . CYS A 1 112 ? 9.792 -5.440 -8.216 1.00 93.94 112 CYS A CA 1
ATOM 896 C C . CYS A 1 112 ? 10.013 -6.891 -8.656 1.00 93.94 112 CYS A C 1
ATOM 898 O O . CYS A 1 112 ? 9.657 -7.831 -7.947 1.00 93.94 112 CYS A O 1
ATOM 900 N N . HIS A 1 113 ? 10.643 -7.081 -9.813 1.00 91.25 113 HIS A N 1
ATOM 901 C CA . HIS A 1 113 ? 10.887 -8.409 -10.376 1.00 91.25 113 HIS A CA 1
ATOM 902 C C . HIS A 1 113 ? 11.961 -9.203 -9.609 1.00 91.25 113 HIS A C 1
ATOM 904 O O . HIS A 1 113 ? 12.013 -10.423 -9.731 1.00 91.25 113 HIS A O 1
ATOM 910 N N . ILE A 1 114 ? 12.791 -8.525 -8.806 1.00 91.38 114 ILE A N 1
ATOM 911 C CA . ILE A 1 114 ? 13.870 -9.131 -8.012 1.00 91.38 114 ILE A CA 1
ATOM 912 C C . ILE A 1 114 ? 13.340 -9.589 -6.650 1.00 91.38 114 ILE A C 1
ATOM 914 O O . ILE A 1 114 ? 13.543 -10.732 -6.249 1.00 91.38 114 ILE A O 1
ATOM 918 N N . CYS A 1 115 ? 12.625 -8.708 -5.942 1.00 91.94 115 CYS A N 1
ATOM 919 C CA . CYS A 1 115 ? 12.221 -8.944 -4.555 1.00 91.94 115 CYS A CA 1
ATOM 920 C C . CYS A 1 115 ? 10.722 -9.129 -4.325 1.00 91.94 115 CYS A C 1
ATOM 922 O O . CYS A 1 115 ? 10.318 -9.456 -3.213 1.00 91.94 115 CYS A O 1
ATOM 924 N N . SER A 1 116 ? 9.888 -8.916 -5.346 1.00 93.56 116 SER A N 1
ATOM 925 C CA . SER A 1 116 ? 8.422 -8.886 -5.231 1.00 93.56 116 SER A CA 1
ATOM 926 C C . SER A 1 116 ? 7.865 -7.831 -4.262 1.00 93.56 116 SER A C 1
ATOM 928 O O . SER A 1 116 ? 6.697 -7.923 -3.884 1.00 93.56 116 SER A O 1
ATOM 930 N N . GLN A 1 117 ? 8.662 -6.836 -3.859 1.00 95.44 117 GLN A N 1
ATOM 931 C CA . GLN A 1 117 ? 8.173 -5.667 -3.127 1.00 95.44 117 GLN A CA 1
ATOM 932 C C . GLN A 1 117 ? 7.293 -4.822 -4.046 1.00 95.44 117 GLN A C 1
ATOM 934 O O . GLN A 1 117 ? 7.604 -4.648 -5.227 1.00 95.44 117 GLN A O 1
ATOM 939 N N . VAL A 1 118 ? 6.206 -4.292 -3.497 1.00 95.50 118 VAL A N 1
ATOM 940 C CA . VAL A 1 118 ? 5.398 -3.274 -4.163 1.00 95.50 118 VAL A CA 1
ATOM 941 C C . VAL A 1 118 ? 6.085 -1.927 -3.980 1.00 95.50 118 VAL A C 1
ATOM 943 O O . VAL A 1 118 ? 6.419 -1.538 -2.862 1.00 95.50 118 VAL A O 1
ATOM 946 N N . VAL A 1 119 ? 6.321 -1.222 -5.078 1.00 95.44 119 VAL A N 1
ATOM 947 C CA . VAL A 1 119 ? 7.080 0.030 -5.110 1.00 95.44 119 VAL A CA 1
ATOM 948 C C . VAL A 1 119 ? 6.263 1.061 -5.870 1.00 95.44 119 VAL A C 1
ATOM 950 O O . VAL A 1 119 ? 5.680 0.734 -6.895 1.00 95.44 119 VAL A O 1
ATOM 953 N N . MET A 1 120 ? 6.227 2.311 -5.410 1.00 95.19 120 MET A N 1
ATOM 954 C CA . MET A 1 120 ? 5.662 3.392 -6.225 1.00 95.19 120 MET A CA 1
ATOM 955 C C . MET A 1 120 ? 6.402 3.476 -7.563 1.00 95.19 120 MET A C 1
ATOM 957 O O . MET A 1 120 ? 7.633 3.470 -7.570 1.00 95.19 120 MET A O 1
ATOM 961 N N . SER A 1 121 ? 5.698 3.615 -8.684 1.00 94.25 121 SER A N 1
ATOM 962 C CA . SER A 1 121 ? 6.320 3.598 -10.019 1.00 94.25 121 SER A CA 1
ATOM 963 C C . SER A 1 121 ? 7.405 4.661 -10.190 1.00 94.25 121 SER A C 1
ATOM 965 O O . SER A 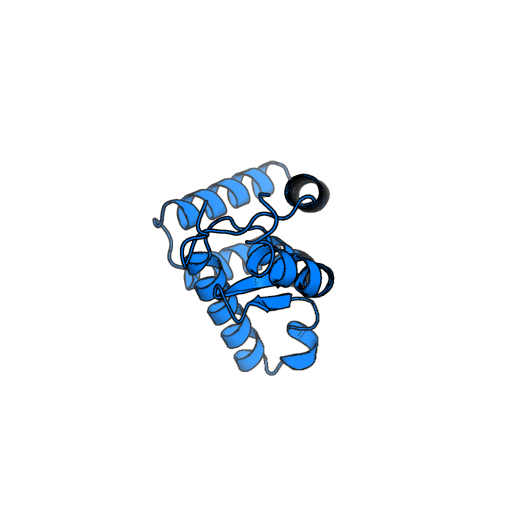1 121 ? 8.474 4.400 -10.738 1.00 94.25 121 SER A O 1
ATOM 967 N N . VAL A 1 122 ? 7.196 5.841 -9.598 1.00 94.12 122 VAL A N 1
ATOM 968 C CA . VAL A 1 122 ? 8.186 6.935 -9.564 1.00 94.12 122 VAL A CA 1
ATOM 969 C C . VAL A 1 122 ? 9.497 6.557 -8.862 1.00 94.12 122 VAL A C 1
ATOM 971 O O . VAL A 1 122 ? 10.545 7.123 -9.157 1.00 94.12 122 VAL A O 1
ATOM 974 N N . ASN A 1 123 ? 9.449 5.578 -7.959 1.00 94.56 123 ASN A N 1
ATOM 975 C CA . ASN A 1 123 ? 10.573 5.090 -7.168 1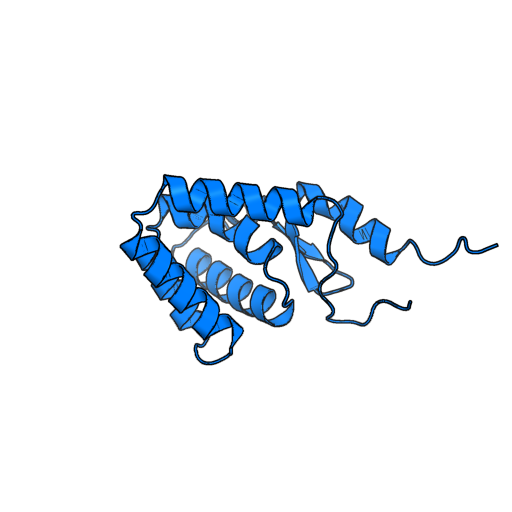.00 94.56 123 ASN A CA 1
ATOM 976 C C . ASN A 1 123 ? 11.205 3.808 -7.755 1.00 94.56 123 ASN A C 1
ATOM 978 O O . ASN A 1 123 ? 12.250 3.368 -7.271 1.00 94.56 123 ASN A O 1
ATOM 982 N N . TYR A 1 124 ? 10.597 3.189 -8.777 1.00 94.44 124 TYR A N 1
ATOM 983 C CA . TYR A 1 124 ? 10.968 1.850 -9.248 1.00 94.44 124 TYR A CA 1
ATOM 984 C C . TYR A 1 124 ? 12.424 1.759 -9.717 1.00 94.44 124 TYR A C 1
ATOM 986 O O . TYR A 1 124 ? 13.164 0.873 -9.294 1.00 94.44 124 TYR A O 1
ATOM 994 N N . MET A 1 125 ? 12.871 2.708 -10.544 1.00 93.56 125 MET A N 1
ATOM 995 C CA . MET A 1 125 ? 14.237 2.696 -11.079 1.00 93.56 125 MET A CA 1
ATOM 996 C C . MET A 1 125 ? 15.297 2.825 -9.983 1.00 93.56 125 MET A C 1
ATOM 998 O O . MET A 1 125 ? 16.321 2.150 -10.041 1.00 93.56 125 MET A O 1
ATOM 1002 N N . GLN A 1 126 ? 15.055 3.665 -8.975 1.00 94.00 126 GLN A N 1
ATOM 1003 C CA . GLN A 1 126 ? 15.955 3.798 -7.829 1.00 94.00 126 GLN A CA 1
ATOM 1004 C C . GLN A 1 126 ? 15.975 2.510 -6.999 1.00 94.00 126 GLN A C 1
ATOM 1006 O O . GLN A 1 126 ? 17.042 2.042 -6.618 1.00 94.00 126 GLN A O 1
ATOM 1011 N N . HIS A 1 127 ? 14.808 1.907 -6.768 1.00 93.94 127 HIS A N 1
ATOM 1012 C CA . HIS A 1 127 ? 14.700 0.633 -6.066 1.00 93.94 127 HIS A CA 1
ATOM 1013 C C . HIS A 1 127 ? 15.478 -0.485 -6.771 1.00 93.94 127 HIS A C 1
ATOM 1015 O O . HIS A 1 127 ? 16.212 -1.219 -6.119 1.00 93.94 127 HIS A O 1
ATOM 1021 N N . VAL A 1 128 ? 15.350 -0.606 -8.097 1.00 92.81 128 VAL A N 1
ATOM 1022 C CA . VAL A 1 128 ? 16.084 -1.615 -8.879 1.00 92.81 128 VAL A CA 1
ATOM 1023 C C . VAL A 1 128 ? 17.593 -1.379 -8.822 1.00 92.81 128 VAL A C 1
ATOM 1025 O O . VAL A 1 128 ? 18.335 -2.341 -8.660 1.00 92.81 128 VAL A O 1
ATOM 1028 N N . ARG A 1 129 ? 18.061 -0.124 -8.879 1.00 91.50 129 ARG A N 1
ATOM 1029 C CA . ARG A 1 129 ? 19.497 0.187 -8.745 1.00 91.50 129 ARG A CA 1
ATOM 1030 C C . ARG A 1 129 ? 20.083 -0.302 -7.427 1.00 91.50 129 ARG A C 1
ATOM 1032 O O . ARG A 1 129 ? 21.165 -0.865 -7.446 1.00 91.50 129 ARG A O 1
ATOM 1039 N N . LEU A 1 130 ? 19.345 -0.196 -6.325 1.00 90.06 130 LEU A N 1
ATOM 1040 C CA . LEU A 1 130 ? 19.804 -0.687 -5.021 1.00 90.06 130 LEU A CA 1
ATOM 1041 C C . LEU A 1 130 ? 19.944 -2.217 -4.952 1.00 90.06 130 LEU A C 1
ATOM 1043 O O . LEU A 1 130 ? 20.658 -2.712 -4.088 1.00 90.06 130 LEU A O 1
ATOM 1047 N N . HIS A 1 131 ? 19.309 -2.972 -5.858 1.00 87.31 131 HIS A N 1
ATOM 1048 C CA . HIS A 1 131 ? 19.598 -4.405 -6.023 1.00 87.31 131 HIS A CA 1
ATOM 1049 C C . HIS A 1 131 ? 20.880 -4.663 -6.823 1.00 87.31 131 HIS A C 1
ATOM 1051 O O . HIS A 1 131 ? 21.458 -5.738 -6.707 1.00 87.31 131 HIS A O 1
ATOM 1057 N N . CYS A 1 132 ? 21.299 -3.711 -7.662 1.00 81.19 132 CYS A N 1
ATOM 1058 C CA . CYS A 1 132 ? 22.493 -3.801 -8.506 1.00 81.19 132 CYS A CA 1
ATOM 1059 C C . CYS A 1 132 ? 23.736 -3.164 -7.868 1.00 81.19 132 CYS A C 1
ATOM 1061 O O . CYS A 1 132 ? 24.848 -3.470 -8.285 1.00 81.19 132 CYS A O 1
ATOM 1063 N N . GLU A 1 133 ? 23.562 -2.283 -6.882 1.00 67.31 133 GLU A N 1
ATOM 1064 C CA . GLU A 1 133 ? 24.631 -1.657 -6.098 1.00 67.31 133 GLU A CA 1
ATOM 1065 C C . GLU A 1 133 ? 25.207 -2.654 -5.067 1.00 67.31 133 GLU A C 1
ATOM 1067 O O . GLU A 1 133 ? 25.146 -2.459 -3.857 1.00 67.31 133 GLU A O 1
ATOM 1072 N N . GLU A 1 134 ? 25.781 -3.749 -5.570 1.00 55.12 134 GLU A N 1
ATOM 1073 C CA . GLU A 1 134 ? 26.781 -4.575 -4.888 1.00 55.12 134 GLU A CA 1
ATOM 1074 C C . GLU A 1 134 ? 27.955 -4.798 -5.862 1.00 55.12 134 GLU A C 1
ATOM 1076 O O . GLU A 1 134 ? 27.947 -5.787 -6.582 1.00 55.12 134 GLU A O 1
ATOM 1081 N N . GLU A 1 135 ? 28.913 -3.855 -5.923 1.00 49.62 135 GLU A N 1
ATOM 1082 C CA . GLU A 1 135 ? 30.355 -4.038 -6.251 1.00 49.62 135 GLU A CA 1
ATOM 1083 C C . GLU A 1 135 ? 31.061 -2.679 -6.503 1.00 49.62 135 GLU A C 1
ATOM 1085 O O . GLU A 1 135 ? 31.409 -2.356 -7.628 1.00 49.62 135 GLU A O 1
ATOM 1090 N N . GLU A 1 136 ? 31.313 -1.874 -5.464 1.00 41.81 136 GLU A N 1
ATOM 1091 C CA . GLU A 1 136 ? 32.454 -0.926 -5.429 1.00 41.81 136 GLU A CA 1
ATOM 1092 C C . GLU A 1 136 ? 32.932 -0.769 -3.969 1.00 41.81 136 GLU A C 1
ATOM 1094 O O . GLU A 1 136 ? 32.938 0.314 -3.392 1.00 41.81 136 GLU A O 1
ATOM 1099 N N . GLU A 1 137 ? 33.310 -1.877 -3.327 1.00 39.59 137 GLU A N 1
ATOM 1100 C CA . GLU A 1 137 ? 34.273 -1.819 -2.219 1.00 39.59 137 GLU A CA 1
ATOM 1101 C C . GLU A 1 137 ? 35.635 -2.241 -2.795 1.00 39.59 137 GLU A C 1
ATOM 1103 O O . GLU A 1 137 ? 35.917 -3.432 -2.935 1.00 39.59 137 GLU A O 1
ATOM 1108 N N . LEU A 1 138 ? 36.420 -1.241 -3.219 1.00 38.81 138 LEU A N 1
ATOM 1109 C CA . LEU A 1 138 ? 37.863 -1.341 -3.487 1.00 38.81 138 LEU A CA 1
ATOM 1110 C C . LEU A 1 138 ? 38.650 -1.376 -2.172 1.00 38.81 138 LEU A C 1
ATOM 1112 O O . LEU A 1 138 ? 38.318 -0.570 -1.272 1.00 38.81 138 LEU A O 1
#

Secondary structure (DSSP, 8-state):
-PPPTT-----TTHHHHHHHHHHHHHHHS-HHHHHHHHHHHHHHHTTSS-HHHHHHHHHHHH-HHHHHHHHHHHHHH-S-HHHHHHHHHHHHHHHHHTT--HHHHTTTEEE-TTT--EEEGGGHHHHHHHHH------

Nearest PDB structures (foldseek):
  5oao-assembly1_A  TM=7.804E-01  e=2.112E+00  Arabidopsis thaliana
  6fdd-assembly2_B  TM=6.653E-01  e=7.381E-01  Mus musculus

Radius of gyration: 15.81 Å; Cα contacts (8 Å, |Δi|>4): 116; chains: 1; bounding box: 54×28×33 Å